Protein AF-A0A1F9C8P0-F1 (afdb_monomer)

Radius of gyration: 31.53 Å; Cα contacts (8 Å, |Δi|>4): 48; chains: 1; bounding box: 41×47×92 Å

pLDDT: mean 84.79, std 10.98, range [48.62, 95.75]

Solvent-accessible surface area (backbone atoms only — not comparable to full-atom values): 6756 Å² total; per-residue (Å²): 133,86,81,82,51,70,71,56,55,52,52,50,54,53,50,53,52,52,52,51,52,51,52,54,48,53,52,58,66,56,61,68,75,69,73,69,83,78,76,74,73,80,77,89,79,79,54,76,66,62,51,60,76,42,73,82,43,87,53,54,44,39,36,50,79,63,54,73,66,61,56,71,72,42,93,73,76,67,88,83,50,42,67,71,67,74,99,42,65,74,63,41,57,66,78,50,72,87,89,54,49,78,48,112

Nearest PDB structures (foldseek):
  5ve4-assembly2_B  TM=7.266E-01  e=3.158E+00  Paraburkholderia phytofirmans PsJN
  3o3w-assembly2_D  TM=7.605E-01  e=4.147E+00  Halalkalibacterium halodurans
  5ve5-assembly3_C  TM=6.689E-01  e=7.151E+00  Paraburkholderia phytofirmans PsJN

Secondary structure (DSSP, 8-state):
-----HHHHHHHHHHHHHHHHHHHHHHHHHHGGG-----PPPPPP--HHHHHHHTT-TTEEEEE---HHHHHH-S---TT-EE--SS-HHHHHTTSPTTPEEE-

Mean predicted aligned error: 12.9 Å

Structure (mmCIF, N/CA/C/O backbone):
data_AF-A0A1F9C8P0-F1
#
_entry.id   AF-A0A1F9C8P0-F1
#
loop_
_atom_site.group_PDB
_atom_site.id
_atom_site.type_symbol
_atom_site.label_atom_id
_atom_site.label_alt_id
_atom_site.label_comp_id
_atom_site.label_asym_id
_atom_site.label_entity_id
_atom_site.label_seq_id
_atom_site.pdbx_PDB_ins_code
_atom_site.Cartn_x
_atom_site.Cartn_y
_atom_site.Cartn_z
_atom_site.occupancy
_atom_site.B_iso_or_equiv
_atom_site.auth_seq_id
_atom_site.auth_comp_id
_atom_site.auth_asym_id
_atom_site.auth_atom_id
_atom_site.pdbx_PDB_model_num
ATOM 1 N N . MET A 1 1 ? 20.797 31.165 -70.997 1.00 48.62 1 MET A N 1
ATOM 2 C CA . MET A 1 1 ? 19.878 30.086 -70.576 1.00 48.62 1 MET A CA 1
ATOM 3 C C . MET A 1 1 ? 20.734 28.859 -70.268 1.00 48.62 1 MET A C 1
ATOM 5 O O . MET A 1 1 ? 21.306 28.300 -71.193 1.00 48.62 1 MET A O 1
ATOM 9 N N . LYS A 1 2 ? 20.985 28.527 -68.989 1.00 60.00 2 LYS A N 1
ATOM 10 C CA . LYS A 1 2 ? 21.803 27.348 -68.639 1.00 60.00 2 LYS A CA 1
ATOM 11 C C . LYS A 1 2 ? 21.011 26.096 -69.023 1.00 60.00 2 LYS A C 1
ATOM 13 O O . LYS A 1 2 ? 19.943 25.868 -68.470 1.00 60.00 2 LYS A O 1
ATOM 18 N N . SER A 1 3 ? 21.520 25.328 -69.983 1.00 63.03 3 SER A N 1
ATOM 19 C CA . SER A 1 3 ? 20.988 24.012 -70.341 1.00 63.03 3 SER A CA 1
ATOM 20 C C . SER A 1 3 ? 21.059 23.103 -69.114 1.00 63.03 3 SER A C 1
ATOM 22 O O . SER A 1 3 ? 22.158 22.758 -68.674 1.00 63.03 3 SER A O 1
ATOM 24 N N . LEU A 1 4 ? 19.910 22.736 -68.540 1.00 64.69 4 LEU A N 1
ATOM 25 C CA . LEU A 1 4 ? 19.868 21.736 -67.478 1.00 64.69 4 LEU A CA 1
ATOM 26 C C . LEU A 1 4 ? 20.264 20.377 -68.060 1.00 64.69 4 LEU A C 1
ATOM 28 O O . LEU A 1 4 ? 19.627 19.859 -68.972 1.00 64.69 4 LEU A O 1
ATOM 32 N N . ASN A 1 5 ? 21.347 19.815 -67.532 1.00 81.75 5 ASN A N 1
ATOM 33 C CA . ASN A 1 5 ? 21.833 18.494 -67.901 1.00 81.75 5 ASN A CA 1
ATOM 34 C C . ASN A 1 5 ? 21.009 17.428 -67.160 1.00 81.75 5 ASN A C 1
ATOM 36 O O . ASN A 1 5 ? 20.946 17.449 -65.930 1.00 81.75 5 ASN A O 1
ATOM 40 N N . ALA A 1 6 ? 20.419 16.482 -67.894 1.00 79.38 6 ALA A N 1
ATOM 41 C CA . ALA A 1 6 ? 19.635 15.379 -67.334 1.00 79.38 6 ALA A CA 1
ATOM 42 C C . ALA A 1 6 ? 20.408 14.577 -66.267 1.00 79.38 6 ALA A C 1
ATOM 44 O O . ALA A 1 6 ? 19.829 14.163 -65.266 1.00 79.38 6 ALA A O 1
ATOM 45 N N . ASN A 1 7 ? 21.729 14.442 -66.412 1.00 81.56 7 ASN A N 1
ATOM 46 C 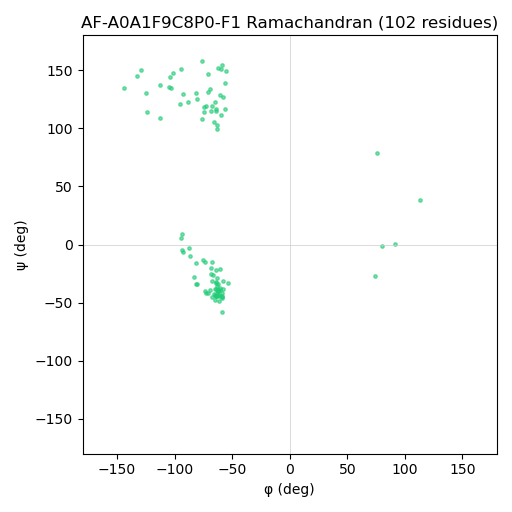CA . ASN A 1 7 ? 22.573 13.749 -65.437 1.00 81.56 7 ASN A CA 1
ATOM 47 C C . ASN A 1 7 ? 22.670 14.503 -64.101 1.00 81.56 7 ASN A C 1
ATOM 49 O O . ASN A 1 7 ? 22.762 13.876 -63.046 1.00 81.56 7 ASN A O 1
ATOM 53 N N . ASN A 1 8 ? 22.604 15.839 -64.127 1.00 82.88 8 ASN A N 1
ATOM 54 C CA . ASN A 1 8 ? 22.603 16.651 -62.909 1.00 82.88 8 ASN A CA 1
ATOM 55 C C . ASN A 1 8 ? 21.260 16.536 -62.180 1.00 82.88 8 ASN A C 1
ATOM 57 O O . ASN A 1 8 ? 21.251 16.343 -60.970 1.00 82.88 8 ASN A O 1
ATOM 61 N N . LEU A 1 9 ? 20.147 16.549 -62.920 1.00 80.25 9 LEU A N 1
ATOM 62 C CA . LEU A 1 9 ? 18.801 16.369 -62.364 1.00 80.25 9 LEU A CA 1
ATOM 63 C C . LEU A 1 9 ? 18.615 14.989 -61.721 1.00 80.25 9 LEU A C 1
ATOM 65 O O . LEU A 1 9 ? 18.061 14.872 -60.627 1.00 80.25 9 LEU A O 1
ATOM 69 N N . LEU A 1 10 ? 19.122 13.933 -62.365 1.00 82.62 10 LEU A N 1
ATOM 70 C CA . LEU A 1 10 ? 19.097 12.585 -61.798 1.00 82.62 10 LEU A CA 1
ATOM 71 C C . LEU A 1 10 ? 19.936 12.509 -60.519 1.00 82.62 10 LEU A C 1
ATOM 73 O O . LEU A 1 10 ? 19.464 11.976 -59.514 1.00 82.62 10 LEU A O 1
ATOM 77 N N . LYS A 1 11 ? 21.136 13.097 -60.517 1.00 82.81 11 LYS A N 1
ATOM 78 C CA . LYS A 1 11 ? 22.008 13.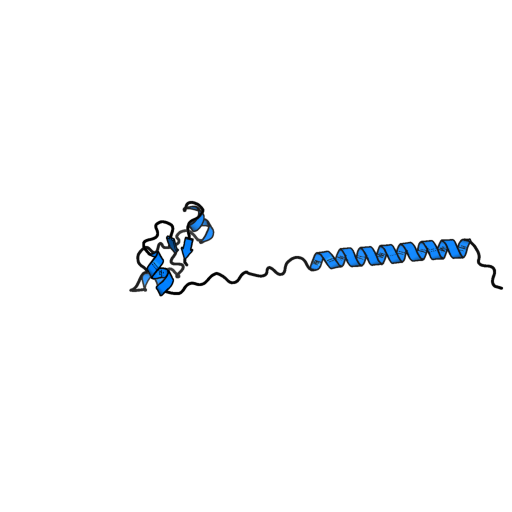145 -59.337 1.00 82.81 11 LYS A CA 1
ATOM 79 C C . LYS A 1 11 ? 21.358 13.900 -58.174 1.00 82.81 11 LYS A C 1
ATOM 81 O O . LYS A 1 11 ? 21.376 13.396 -57.055 1.00 82.81 11 LYS A O 1
ATOM 86 N N . GLU A 1 12 ? 20.734 15.046 -58.436 1.00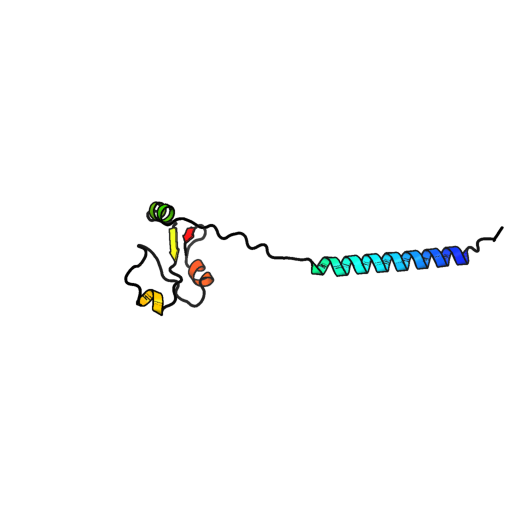 86.06 12 GLU A N 1
ATOM 87 C CA . GLU A 1 12 ? 19.974 15.807 -57.435 1.00 86.06 12 GLU A CA 1
ATOM 88 C C . GLU A 1 12 ? 18.801 14.990 -56.881 1.00 86.06 12 GLU A C 1
ATOM 90 O O . GLU A 1 12 ? 18.635 14.904 -55.667 1.00 86.06 12 GLU A O 1
ATOM 95 N N . SER A 1 13 ? 18.047 14.293 -57.738 1.00 83.62 13 SER A N 1
ATOM 96 C CA . SER A 1 13 ? 16.929 13.446 -57.298 1.00 83.62 13 SER A CA 1
ATOM 97 C C . SER A 1 13 ? 17.368 12.275 -56.405 1.00 83.62 13 SER A C 1
ATOM 99 O O . SER A 1 13 ? 16.672 11.927 -55.451 1.00 83.62 13 SER A O 1
ATOM 101 N N . VAL A 1 14 ? 18.536 11.682 -56.676 1.00 88.12 14 VAL A N 1
ATOM 102 C CA . VAL A 1 14 ? 19.117 10.599 -55.865 1.00 88.12 14 VAL A CA 1
ATOM 103 C C . VAL A 1 14 ? 19.601 11.131 -54.517 1.00 88.12 14 VAL A C 1
ATOM 105 O O . VAL A 1 14 ? 19.355 10.495 -53.491 1.00 88.12 14 VAL A O 1
ATOM 108 N N . ILE A 1 15 ? 20.238 12.307 -54.502 1.00 90.00 15 ILE A N 1
ATOM 109 C CA . ILE A 1 15 ? 20.674 12.972 -53.268 1.00 90.00 15 ILE A CA 1
ATOM 110 C C . ILE A 1 15 ? 19.457 13.284 -52.388 1.00 90.00 15 ILE A C 1
ATOM 112 O O . ILE A 1 15 ? 19.432 12.879 -51.231 1.00 90.00 15 ILE A O 1
ATOM 116 N N . ILE A 1 16 ? 18.401 13.886 -52.946 1.00 90.38 16 ILE A N 1
ATOM 117 C CA . ILE A 1 16 ? 17.177 14.232 -52.202 1.00 90.38 16 ILE A CA 1
ATOM 118 C C . ILE A 1 16 ? 16.526 12.989 -51.574 1.00 90.38 16 ILE A C 1
ATOM 120 O O . ILE A 1 16 ? 16.119 13.026 -50.415 1.00 90.38 16 ILE A O 1
ATOM 124 N N . LYS A 1 17 ? 16.461 11.863 -52.298 1.00 90.19 17 LYS A N 1
ATOM 125 C CA . LYS A 1 17 ? 15.905 10.604 -51.767 1.00 90.19 17 LYS A CA 1
ATOM 126 C C . LYS A 1 17 ? 16.735 10.027 -50.619 1.00 90.19 17 LYS A C 1
ATOM 128 O O . LYS A 1 17 ? 16.160 9.502 -49.668 1.00 90.19 17 LYS A O 1
ATOM 133 N N . LYS A 1 18 ? 18.065 10.129 -50.693 1.00 90.12 18 LYS A N 1
ATOM 134 C CA . LYS A 1 18 ? 18.979 9.672 -49.636 1.00 90.12 18 LYS A CA 1
ATOM 135 C C . LYS A 1 18 ? 18.842 10.517 -48.368 1.00 90.12 18 LYS A C 1
ATOM 137 O O . LYS A 1 18 ? 18.751 9.955 -47.279 1.00 90.12 18 LYS A O 1
ATOM 142 N N . GLU A 1 19 ? 18.796 11.839 -48.508 1.00 90.56 19 GLU A N 1
ATOM 143 C CA . GLU A 1 19 ? 18.603 12.750 -47.373 1.00 90.56 19 GLU A CA 1
ATOM 144 C C . GLU A 1 19 ? 17.227 12.529 -46.728 1.00 90.56 19 GLU A C 1
ATOM 146 O O . GLU A 1 19 ? 17.134 12.371 -45.512 1.00 90.56 19 GLU A O 1
ATOM 151 N N . LEU A 1 20 ? 16.169 12.387 -47.538 1.00 91.31 20 LEU A N 1
ATOM 152 C CA . LEU A 1 20 ? 14.823 12.076 -47.050 1.00 91.31 20 LEU A CA 1
ATOM 153 C C . LEU A 1 20 ? 14.787 10.753 -46.273 1.00 91.31 20 LEU A C 1
ATOM 155 O O . LEU A 1 20 ? 14.227 10.691 -45.181 1.00 91.31 20 LEU A O 1
ATOM 159 N N . PHE A 1 21 ? 15.410 9.701 -46.807 1.00 93.75 21 PHE A N 1
ATOM 160 C CA . PHE A 1 21 ? 15.503 8.410 -46.124 1.00 93.75 21 PHE A CA 1
ATOM 161 C C . PHE A 1 21 ? 16.271 8.515 -44.798 1.00 93.75 21 PHE A C 1
ATOM 163 O O 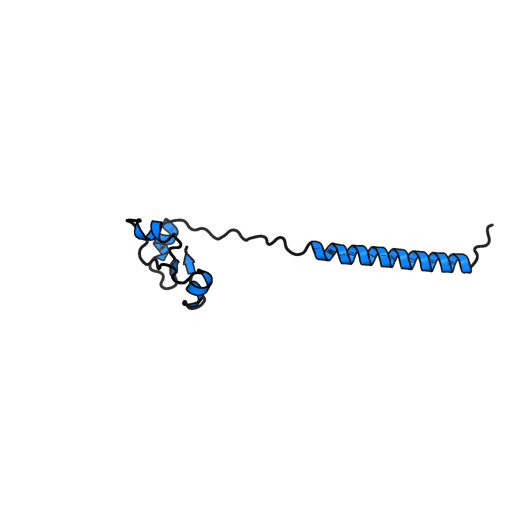. PHE A 1 21 ? 15.867 7.924 -43.799 1.00 93.75 21 PHE A O 1
ATOM 170 N N . THR A 1 22 ? 17.340 9.312 -44.770 1.00 92.56 22 THR A N 1
ATOM 171 C CA . THR A 1 22 ? 18.167 9.525 -43.573 1.00 92.56 22 THR A CA 1
ATOM 172 C C . THR A 1 22 ? 17.384 10.250 -42.477 1.00 92.56 22 THR A C 1
ATOM 174 O O . THR A 1 22 ? 17.416 9.832 -41.320 1.00 92.56 22 THR A O 1
ATOM 177 N N . VAL A 1 23 ? 16.610 11.279 -42.837 1.00 93.69 23 VAL A N 1
ATOM 178 C CA . VAL A 1 23 ? 15.730 12.002 -41.903 1.00 93.69 23 VAL A CA 1
ATOM 179 C C . VAL A 1 23 ? 14.638 11.086 -41.349 1.00 93.69 23 VAL A C 1
ATOM 181 O O . VAL A 1 23 ? 14.410 11.070 -40.141 1.00 93.69 23 VAL A O 1
ATOM 184 N N . LEU A 1 24 ? 13.996 10.277 -42.197 1.00 92.12 24 LEU A N 1
ATOM 185 C CA . LEU A 1 24 ? 12.969 9.327 -41.755 1.00 92.12 24 LEU A CA 1
ATOM 186 C C . LEU A 1 24 ? 13.532 8.279 -40.787 1.00 92.12 24 LEU A C 1
ATOM 188 O O . LEU A 1 24 ? 12.886 7.958 -39.790 1.00 92.12 24 LEU A O 1
ATOM 192 N N . MET A 1 25 ? 14.752 7.790 -41.033 1.00 91.12 25 MET A N 1
ATOM 193 C CA . MET A 1 25 ? 15.430 6.874 -40.114 1.00 91.12 25 MET A CA 1
ATOM 194 C C . MET A 1 25 ? 15.743 7.528 -38.766 1.00 91.12 25 MET A C 1
ATOM 196 O O . MET A 1 25 ? 15.497 6.926 -37.722 1.00 91.12 25 MET A O 1
ATOM 200 N N . ALA A 1 26 ? 16.226 8.772 -38.772 1.00 87.56 26 ALA A N 1
ATOM 201 C CA . ALA A 1 26 ? 16.505 9.520 -37.548 1.00 87.56 26 ALA A CA 1
ATOM 202 C C . ALA A 1 26 ? 15.233 9.763 -36.711 1.00 87.56 26 ALA A C 1
ATOM 204 O O . ALA A 1 26 ? 15.253 9.620 -35.487 1.00 87.56 26 ALA A O 1
ATOM 205 N N . ILE A 1 27 ? 14.103 10.063 -37.358 1.00 87.50 27 ILE A N 1
ATOM 206 C CA . ILE A 1 27 ? 12.807 10.211 -36.679 1.00 87.50 27 ILE A CA 1
ATOM 207 C C . ILE A 1 27 ? 12.372 8.872 -36.068 1.00 87.50 27 ILE A C 1
ATOM 209 O O . ILE A 1 27 ? 12.038 8.812 -34.887 1.00 87.50 27 ILE A O 1
ATOM 213 N N . PHE A 1 28 ? 12.443 7.775 -36.824 1.00 84.94 28 PHE A N 1
ATOM 214 C CA . PHE A 1 28 ? 12.077 6.451 -36.316 1.00 84.94 28 PHE A CA 1
ATOM 215 C C . PHE A 1 28 ? 12.919 6.043 -35.092 1.00 84.94 28 PHE A C 1
ATOM 217 O O . PHE A 1 28 ? 12.369 5.622 -34.074 1.00 84.94 28 PHE A O 1
ATOM 224 N N . LEU A 1 29 ? 14.237 6.265 -35.142 1.00 81.94 29 LEU A N 1
ATOM 225 C CA . LEU A 1 29 ? 15.166 5.962 -34.045 1.00 81.94 29 LEU A CA 1
ATOM 226 C C . LEU A 1 29 ? 14.907 6.792 -32.776 1.00 81.94 29 LEU A C 1
ATOM 228 O O . LEU A 1 29 ? 15.121 6.299 -31.671 1.00 81.94 29 LEU A O 1
ATOM 232 N N . THR A 1 30 ? 14.429 8.031 -32.913 1.00 76.56 30 THR A N 1
ATOM 233 C CA . THR A 1 30 ? 14.150 8.916 -31.767 1.00 76.56 30 THR A CA 1
ATOM 234 C C . THR A 1 30 ? 12.779 8.670 -31.133 1.00 76.56 30 THR A C 1
ATOM 236 O O . THR A 1 30 ? 12.628 8.853 -29.926 1.00 76.56 30 THR A O 1
ATOM 239 N N . THR A 1 31 ? 11.793 8.180 -31.893 1.00 70.88 31 THR A N 1
ATOM 240 C CA . THR A 1 31 ? 10.455 7.861 -31.352 1.00 70.88 31 THR A CA 1
ATOM 241 C C . THR A 1 31 ? 10.438 6.667 -30.389 1.00 70.88 31 THR A C 1
ATOM 243 O O . THR A 1 31 ? 9.590 6.621 -29.500 1.00 70.88 31 THR A O 1
ATOM 246 N N . GLY A 1 32 ? 11.400 5.742 -30.498 1.00 65.00 32 GLY A N 1
ATOM 247 C CA . GLY A 1 32 ? 11.522 4.587 -29.597 1.00 65.00 32 GLY A CA 1
ATOM 248 C C . GLY A 1 32 ? 12.031 4.916 -28.188 1.00 65.00 32 GLY A C 1
ATOM 249 O O . GLY A 1 32 ? 11.876 4.097 -27.290 1.00 65.00 32 GLY A O 1
ATOM 250 N N . LEU A 1 33 ? 12.610 6.105 -27.966 1.00 61.31 33 LEU A N 1
ATOM 251 C CA . LEU A 1 33 ? 13.123 6.518 -26.649 1.00 61.31 33 LEU A CA 1
ATOM 252 C C . LEU A 1 33 ? 12.063 7.167 -25.743 1.00 61.31 33 LEU A C 1
ATOM 254 O O . LEU A 1 33 ? 12.329 7.386 -24.565 1.00 61.31 33 LEU A O 1
ATOM 258 N N . LEU A 1 34 ? 10.873 7.476 -26.266 1.00 60.66 34 LEU A N 1
ATOM 259 C CA . LEU A 1 34 ? 9.794 8.123 -25.505 1.00 60.66 34 LEU A CA 1
ATOM 260 C C . LEU A 1 34 ? 8.792 7.130 -24.897 1.00 60.66 34 LEU A C 1
ATOM 262 O O . LEU A 1 34 ? 7.774 7.543 -24.339 1.00 60.66 34 LEU A O 1
ATOM 266 N N . THR A 1 35 ? 9.034 5.822 -24.996 1.00 61.41 35 THR A N 1
ATOM 267 C CA . THR A 1 35 ? 8.101 4.839 -24.447 1.00 61.41 35 THR A CA 1
ATOM 268 C C . THR A 1 35 ? 8.200 4.789 -22.924 1.00 61.41 35 THR A C 1
ATOM 270 O O . THR A 1 35 ? 9.197 4.342 -22.365 1.00 61.41 35 THR A O 1
ATOM 273 N N . THR A 1 36 ? 7.094 5.202 -22.304 1.00 60.16 36 THR A N 1
ATOM 274 C CA . THR A 1 36 ? 6.654 4.930 -20.929 1.00 60.16 36 THR A CA 1
ATOM 275 C C . THR A 1 36 ? 7.358 5.708 -19.817 1.00 60.16 36 THR A C 1
ATOM 277 O O . THR A 1 36 ? 8.110 5.153 -19.018 1.00 60.16 36 THR A O 1
ATOM 280 N N . PHE A 1 37 ? 6.970 6.972 -19.635 1.00 61.16 37 PHE A N 1
ATOM 281 C CA . PHE A 1 37 ? 6.746 7.417 -18.260 1.00 61.16 37 PHE A CA 1
ATOM 282 C C . PHE A 1 37 ? 5.547 6.620 -17.751 1.00 61.16 37 PHE A C 1
ATOM 284 O O . PHE A 1 37 ? 4.423 6.828 -18.208 1.00 61.16 37 PHE A O 1
ATOM 291 N N . ALA A 1 38 ? 5.792 5.639 -16.885 1.00 61.62 38 ALA A N 1
ATOM 292 C CA . ALA A 1 38 ? 4.719 5.007 -16.140 1.00 61.62 38 ALA A CA 1
ATOM 293 C C . ALA A 1 38 ? 4.096 6.098 -15.260 1.00 61.62 38 ALA A C 1
ATOM 295 O O . ALA A 1 38 ? 4.658 6.472 -14.232 1.00 61.62 38 ALA A O 1
ATOM 296 N N . LEU A 1 39 ? 2.974 6.663 -15.707 1.00 60.22 39 LEU A N 1
ATOM 297 C CA . LEU A 1 39 ? 2.088 7.412 -14.830 1.00 60.22 39 LEU A CA 1
ATOM 298 C C . LEU A 1 39 ? 1.594 6.396 -13.801 1.00 60.22 39 LEU A C 1
ATOM 300 O O . LEU A 1 39 ? 0.787 5.527 -14.127 1.00 60.22 39 LEU A O 1
ATOM 304 N N . SER A 1 40 ? 2.161 6.439 -12.596 1.00 64.50 40 SER A N 1
ATOM 305 C CA . SER A 1 40 ? 1.572 5.729 -11.468 1.00 64.50 40 SER A CA 1
ATOM 306 C C . SER A 1 40 ? 0.218 6.374 -11.234 1.00 64.50 40 SER A C 1
ATOM 308 O O . SER A 1 40 ? 0.154 7.567 -10.949 1.00 64.50 40 SER A O 1
ATOM 310 N N . GLU A 1 41 ? -0.851 5.606 -11.404 1.00 73.19 41 GLU A N 1
ATOM 311 C CA . GLU A 1 41 ? -2.164 6.025 -10.933 1.00 73.19 41 GLU A CA 1
ATOM 312 C C . GLU A 1 41 ? -2.059 6.308 -9.429 1.00 73.19 41 GLU A C 1
ATOM 314 O O . GLU A 1 41 ? -1.349 5.591 -8.708 1.00 73.19 41 GLU A O 1
ATOM 319 N N . ASP A 1 42 ? -2.700 7.385 -8.971 1.00 78.56 42 ASP A N 1
ATOM 320 C CA . ASP A 1 42 ? -2.798 7.658 -7.542 1.00 78.56 42 ASP A CA 1
ATOM 321 C C . ASP A 1 42 ? -3.473 6.457 -6.880 1.00 78.56 42 ASP A C 1
ATOM 323 O O . ASP A 1 42 ? -4.539 6.006 -7.305 1.00 78.56 42 ASP A O 1
ATOM 327 N N . ILE A 1 43 ? -2.831 5.912 -5.847 1.00 79.88 43 ILE A N 1
ATOM 328 C CA . ILE A 1 43 ? -3.368 4.762 -5.126 1.00 79.88 43 ILE A CA 1
ATOM 329 C C . ILE A 1 43 ? -4.668 5.219 -4.451 1.00 79.88 43 ILE A C 1
ATOM 331 O O . ILE A 1 43 ? -4.620 6.167 -3.661 1.00 79.88 43 ILE A O 1
ATOM 335 N N . PRO A 1 44 ? -5.817 4.568 -4.718 1.00 88.62 44 PRO A N 1
ATOM 336 C CA . PRO A 1 44 ? -7.075 4.931 -4.083 1.00 88.62 44 PRO A CA 1
ATOM 337 C C . PRO A 1 44 ? -6.931 4.885 -2.561 1.00 88.62 44 PRO A C 1
ATOM 339 O O . PRO A 1 44 ? -6.661 3.834 -1.980 1.00 88.62 44 PRO A O 1
ATOM 342 N N . MET A 1 45 ? -7.087 6.040 -1.918 1.00 92.06 45 MET A N 1
ATOM 343 C CA . MET A 1 45 ? -7.054 6.155 -0.465 1.00 92.06 45 MET A CA 1
ATOM 344 C C . MET A 1 45 ? -8.467 6.089 0.100 1.00 92.06 45 MET A C 1
ATOM 346 O O . MET A 1 45 ? -9.424 6.527 -0.535 1.00 92.06 45 MET A O 1
ATOM 350 N N . MET A 1 46 ? -8.577 5.593 1.329 1.00 92.00 46 MET A N 1
ATOM 351 C CA . MET A 1 46 ? -9.821 5.603 2.086 1.00 92.00 46 MET A CA 1
ATOM 352 C C . MET A 1 46 ? -9.601 6.190 3.475 1.00 92.00 46 MET A C 1
ATOM 354 O O . MET A 1 46 ? -8.530 6.072 4.075 1.00 92.00 46 MET A O 1
ATOM 358 N N . THR A 1 47 ? -10.639 6.808 4.012 1.00 95.44 47 THR A N 1
ATOM 359 C CA . THR A 1 47 ? -10.659 7.282 5.388 1.00 95.44 47 THR A CA 1
ATOM 360 C C . THR A 1 47 ? -10.872 6.124 6.363 1.00 95.44 47 THR A C 1
ATOM 362 O O . THR A 1 47 ? -11.439 5.077 6.044 1.00 95.44 47 THR A O 1
ATOM 365 N N . LYS A 1 48 ? -10.472 6.334 7.620 1.00 93.38 48 LYS A N 1
ATOM 366 C CA . LYS A 1 48 ? -10.715 5.369 8.702 1.00 93.38 48 LYS A CA 1
ATOM 367 C C . LYS A 1 48 ? -12.201 5.053 8.902 1.00 93.38 48 LYS A C 1
ATOM 369 O O . LYS A 1 48 ? -12.529 3.962 9.355 1.00 93.38 48 LYS A O 1
ATOM 374 N N . ASP A 1 49 ? -13.086 6.011 8.634 1.00 95.75 49 ASP A N 1
ATOM 375 C CA . ASP A 1 49 ? -14.517 5.846 8.874 1.00 95.75 49 ASP A CA 1
ATOM 376 C C . ASP A 1 49 ? -15.175 5.079 7.722 1.00 95.75 49 ASP A C 1
ATOM 378 O O . ASP A 1 49 ? -15.999 4.211 7.989 1.00 95.75 49 ASP A O 1
ATOM 382 N N . GLU A 1 50 ? -14.713 5.262 6.481 1.00 94.94 50 GLU A N 1
ATOM 383 C CA . GLU A 1 50 ? -15.057 4.375 5.359 1.00 94.94 50 GLU A CA 1
ATOM 384 C C . GLU A 1 50 ? -14.572 2.941 5.602 1.00 94.94 50 GLU A C 1
ATOM 386 O O . GLU A 1 50 ? -15.305 1.991 5.355 1.00 94.94 50 GLU A O 1
ATOM 391 N N . LEU A 1 51 ? -13.373 2.745 6.162 1.00 95.31 51 LEU A N 1
ATOM 392 C CA . LEU A 1 51 ? -12.904 1.389 6.471 1.00 95.31 51 LEU A CA 1
ATOM 393 C C . LEU A 1 51 ? -13.788 0.714 7.524 1.00 95.31 51 LEU A C 1
ATOM 395 O O . LEU A 1 51 ? -14.090 -0.473 7.413 1.00 95.31 51 LEU A O 1
ATOM 399 N N . LYS A 1 52 ? -14.245 1.469 8.532 1.00 94.44 52 LYS A N 1
ATOM 400 C CA . LYS A 1 52 ? -15.144 0.945 9.570 1.00 94.44 52 LYS A CA 1
ATOM 401 C C . LYS A 1 52 ? -16.460 0.433 8.997 1.00 94.44 52 LYS A C 1
ATOM 403 O O . LYS A 1 52 ? -16.935 -0.595 9.472 1.00 94.44 52 LYS A O 1
ATOM 408 N N . THR A 1 53 ? -17.036 1.110 8.000 1.00 94.88 53 THR A N 1
ATOM 409 C CA . THR A 1 53 ? -18.293 0.656 7.378 1.00 94.88 53 THR A CA 1
ATOM 410 C C . THR A 1 53 ? -18.112 -0.630 6.571 1.00 94.88 53 THR A C 1
ATOM 412 O O . THR A 1 53 ? -19.079 -1.356 6.364 1.00 94.88 53 THR A O 1
ATOM 415 N N . MET A 1 54 ? -16.880 -0.954 6.168 1.00 94.19 54 MET A N 1
ATOM 416 C CA . MET A 1 54 ? -16.552 -2.159 5.405 1.00 94.19 54 MET A CA 1
ATOM 417 C C . MET A 1 54 ? -16.138 -3.359 6.269 1.00 94.19 54 MET A C 1
ATOM 419 O O . MET A 1 54 ? -15.981 -4.445 5.720 1.00 94.19 54 MET A O 1
ATOM 423 N N . LEU A 1 55 ? -15.971 -3.218 7.591 1.00 94.00 55 LEU A N 1
ATOM 424 C CA . LEU A 1 55 ? -15.445 -4.295 8.455 1.00 94.00 55 LEU A CA 1
ATOM 425 C C . LEU A 1 55 ? -16.293 -5.577 8.466 1.00 94.00 55 LEU A C 1
ATOM 427 O O . LEU A 1 55 ? -15.788 -6.634 8.840 1.00 94.00 55 LEU A O 1
ATOM 431 N N . GLU A 1 56 ? -17.567 -5.491 8.086 1.00 92.00 56 GLU A N 1
ATOM 432 C CA . GLU A 1 56 ? -18.477 -6.639 7.982 1.00 92.00 56 GLU A CA 1
ATOM 433 C C . GLU A 1 56 ? -18.525 -7.245 6.568 1.00 92.00 56 GLU A C 1
ATOM 435 O O . GLU A 1 56 ? -19.164 -8.275 6.359 1.00 92.00 56 GLU A O 1
ATOM 440 N N . ASN A 1 57 ? -17.847 -6.635 5.590 1.00 94.12 57 ASN A N 1
ATOM 441 C CA . ASN A 1 57 ? -17.803 -7.133 4.223 1.00 94.12 57 ASN A CA 1
ATOM 442 C C . ASN A 1 57 ? -16.916 -8.393 4.145 1.00 94.12 57 ASN A C 1
ATOM 444 O O . ASN A 1 57 ? -15.712 -8.297 4.394 1.00 94.12 57 ASN A O 1
ATOM 448 N N . PRO A 1 58 ? -17.453 -9.561 3.744 1.00 92.44 58 PRO A N 1
ATOM 449 C CA . PRO A 1 58 ? -16.660 -10.786 3.626 1.00 92.44 58 PRO A CA 1
ATOM 450 C C . PRO A 1 58 ? -15.563 -10.693 2.556 1.00 92.44 58 PRO A C 1
ATOM 452 O O . PRO A 1 58 ? -14.589 -11.446 2.600 1.00 92.44 58 PRO A O 1
ATOM 455 N N . ASP A 1 59 ? -15.696 -9.786 1.588 1.00 94.62 59 ASP A N 1
ATOM 456 C CA . ASP A 1 59 ? -14.731 -9.583 0.509 1.00 94.62 59 ASP A CA 1
ATOM 457 C C . ASP A 1 59 ? -13.608 -8.602 0.860 1.00 94.62 59 ASP A C 1
ATOM 459 O O . ASP A 1 59 ? -12.682 -8.437 0.062 1.00 94.62 59 ASP A O 1
ATOM 463 N N . LEU A 1 60 ? -13.644 -8.003 2.056 1.00 95.06 60 LEU A N 1
ATOM 464 C CA . LEU A 1 60 ? -12.577 -7.154 2.571 1.00 95.06 60 LEU A CA 1
ATOM 465 C C . LEU A 1 60 ? -11.443 -7.996 3.173 1.00 95.06 60 LEU A C 1
ATOM 467 O O . LEU A 1 60 ? -11.656 -8.842 4.040 1.00 95.06 60 LEU A O 1
ATOM 471 N N . VAL A 1 61 ? -10.212 -7.694 2.766 1.00 94.88 61 VAL A N 1
ATOM 472 C CA . VAL A 1 61 ? -8.985 -8.231 3.357 1.00 94.88 61 VAL A CA 1
ATOM 473 C C . VAL A 1 61 ? -8.113 -7.063 3.805 1.00 94.88 61 VAL A C 1
ATOM 475 O O . VAL A 1 61 ? -7.613 -6.296 2.985 1.00 94.88 61 VAL A O 1
ATOM 478 N N . ILE A 1 62 ? -7.917 -6.935 5.117 1.00 94.88 62 ILE A N 1
ATOM 479 C CA . ILE A 1 62 ? -7.044 -5.911 5.700 1.00 94.88 62 ILE A CA 1
ATOM 480 C C . ILE A 1 62 ? -5.672 -6.537 5.926 1.00 94.88 62 ILE A C 1
ATOM 482 O O . ILE A 1 62 ? -5.560 -7.520 6.656 1.00 94.88 62 ILE A O 1
ATOM 486 N N . VAL A 1 63 ? -4.636 -5.981 5.311 1.00 93.38 63 VAL A N 1
ATOM 487 C CA . VAL A 1 63 ? -3.276 -6.516 5.328 1.00 93.38 63 VAL A CA 1
ATOM 488 C C . VAL A 1 63 ? -2.375 -5.579 6.109 1.00 93.38 63 VAL A C 1
ATOM 490 O O . VAL A 1 63 ? -2.019 -4.516 5.633 1.00 93.38 63 VAL A O 1
ATOM 493 N N . ASP A 1 64 ? -1.946 -5.990 7.296 1.00 91.31 64 ASP A N 1
ATOM 494 C CA . ASP A 1 64 ? -0.998 -5.206 8.083 1.00 91.31 64 ASP A CA 1
ATOM 495 C C . ASP A 1 64 ? 0.418 -5.352 7.501 1.00 91.31 64 ASP A C 1
ATOM 497 O O . ASP A 1 64 ? 1.043 -6.417 7.603 1.00 91.31 64 ASP A O 1
ATOM 501 N N . VAL A 1 65 ? 0.908 -4.283 6.865 1.00 90.69 65 VAL A N 1
ATOM 502 C CA . VAL A 1 65 ? 2.226 -4.229 6.206 1.00 90.69 65 VAL A CA 1
ATOM 503 C C . VAL A 1 65 ? 3.343 -3.684 7.101 1.00 90.69 65 VAL A C 1
ATOM 505 O O . VAL A 1 65 ? 4.454 -3.447 6.623 1.00 90.69 65 VAL A O 1
ATOM 508 N N . ARG A 1 66 ? 3.088 -3.489 8.405 1.00 89.62 66 ARG A N 1
ATOM 509 C CA . ARG A 1 66 ? 4.112 -3.011 9.345 1.00 89.62 66 ARG A CA 1
ATOM 510 C C . ARG A 1 66 ? 5.306 -3.963 9.423 1.00 89.62 66 ARG A C 1
ATOM 512 O O . ARG A 1 66 ? 5.185 -5.189 9.297 1.00 89.62 66 ARG A O 1
ATOM 519 N N . LEU A 1 67 ? 6.476 -3.393 9.719 1.00 88.44 67 LEU A N 1
ATOM 520 C CA . LEU A 1 67 ? 7.671 -4.170 10.041 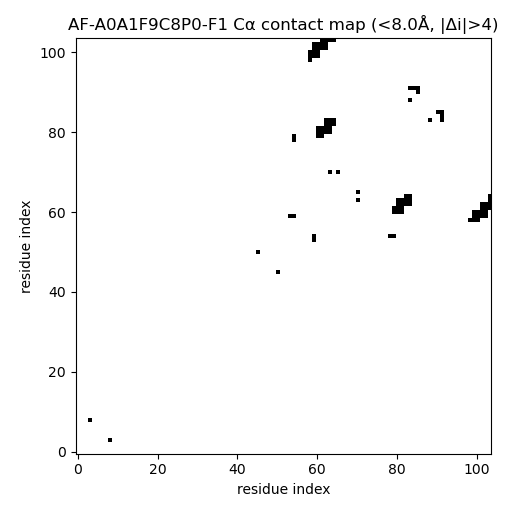1.00 88.44 67 LEU A CA 1
ATOM 521 C C . LEU A 1 67 ? 7.420 -5.063 11.261 1.00 88.44 67 LEU A C 1
ATOM 523 O O . LEU A 1 67 ? 6.589 -4.772 12.119 1.00 88.44 67 LEU A O 1
ATOM 527 N N . ILE A 1 68 ? 8.168 -6.167 11.360 1.00 87.88 68 ILE A N 1
ATOM 528 C CA . ILE A 1 68 ? 7.963 -7.140 12.441 1.00 87.88 68 ILE A CA 1
ATOM 529 C C . ILE A 1 68 ? 8.099 -6.538 13.832 1.00 87.88 68 ILE A C 1
ATOM 531 O O . ILE A 1 68 ? 7.307 -6.898 14.696 1.00 87.88 68 ILE A O 1
ATOM 535 N N . GLY A 1 69 ? 9.046 -5.618 14.021 1.00 89.50 69 GLY A N 1
ATOM 536 C CA . GLY A 1 69 ? 9.203 -4.891 15.276 1.00 89.50 69 GLY A CA 1
ATOM 537 C C . GLY A 1 69 ? 7.933 -4.121 15.622 1.00 89.50 69 GLY A C 1
ATOM 538 O O . GLY A 1 69 ? 7.315 -4.416 16.637 1.00 89.50 69 GLY A O 1
ATOM 539 N N . ASP A 1 70 ? 7.500 -3.230 14.729 1.00 89.75 70 ASP A N 1
ATOM 540 C CA . ASP A 1 70 ? 6.349 -2.333 14.928 1.00 89.75 70 ASP A CA 1
ATOM 541 C C . ASP A 1 70 ? 5.014 -3.071 15.079 1.00 89.75 70 ASP A C 1
ATOM 543 O O . ASP A 1 70 ? 4.115 -2.636 15.800 1.00 89.75 70 ASP A O 1
ATOM 547 N N . TYR A 1 71 ? 4.862 -4.207 14.396 1.00 90.06 71 TYR A N 1
ATOM 548 C CA . TYR A 1 71 ? 3.688 -5.058 14.554 1.00 90.06 71 TYR A CA 1
ATOM 549 C C . TYR A 1 71 ? 3.646 -5.738 15.929 1.00 90.06 71 TYR A C 1
ATOM 551 O O . TYR A 1 71 ? 2.569 -5.906 16.503 1.00 90.06 71 TYR A O 1
ATOM 559 N N . MET A 1 72 ? 4.802 -6.185 16.434 1.00 89.25 72 MET A N 1
ATOM 560 C CA . MET A 1 72 ? 4.891 -6.897 17.713 1.00 89.25 72 MET A CA 1
ATOM 561 C C . MET A 1 72 ? 4.869 -5.947 18.910 1.00 89.25 72 MET A C 1
ATOM 563 O O . MET A 1 72 ? 4.317 -6.312 19.942 1.00 89.25 72 MET A O 1
ATOM 567 N N . SER A 1 73 ? 5.446 -4.751 18.775 1.00 92.94 73 SER A N 1
ATOM 568 C CA . SER A 1 73 ? 5.442 -3.718 19.816 1.00 92.94 73 SER A CA 1
ATOM 569 C C . SER A 1 73 ? 4.147 -2.906 19.864 1.00 92.94 73 SER A C 1
ATOM 571 O O . SER A 1 73 ? 3.907 -2.209 20.843 1.00 92.94 73 SER A O 1
ATOM 573 N N . GLY A 1 74 ? 3.318 -2.965 18.819 1.00 86.62 74 GLY A N 1
ATOM 574 C CA . GLY A 1 74 ? 2.060 -2.233 18.765 1.00 86.62 74 GLY A CA 1
ATOM 575 C C . GLY A 1 74 ? 0.973 -2.851 19.645 1.00 86.62 74 GLY A C 1
ATOM 576 O O . GLY A 1 74 ? 0.501 -3.955 19.369 1.00 86.62 74 GLY A O 1
ATOM 577 N N . ASP A 1 75 ? 0.500 -2.085 20.628 1.00 86.38 75 ASP A N 1
ATOM 578 C CA . ASP A 1 75 ? -0.598 -2.483 21.524 1.00 86.38 75 ASP A CA 1
ATOM 579 C C . ASP A 1 75 ? -1.947 -2.622 20.799 1.00 86.38 75 ASP A C 1
ATOM 581 O O . ASP A 1 75 ? -2.829 -3.371 21.223 1.00 86.38 75 ASP A O 1
ATOM 585 N N . LEU A 1 76 ? -2.117 -1.899 19.688 1.00 90.56 76 LEU A N 1
ATOM 586 C CA . LEU A 1 76 ? -3.359 -1.847 18.923 1.00 90.56 76 LEU A CA 1
ATOM 587 C C . LEU A 1 76 ? -3.201 -2.505 17.549 1.00 90.56 76 LEU A C 1
ATOM 589 O O . LEU A 1 76 ? -2.216 -2.308 16.828 1.00 90.56 76 LEU A O 1
ATOM 593 N N . LYS A 1 77 ? -4.221 -3.282 17.176 1.00 89.62 77 LYS A N 1
ATOM 594 C CA . LYS A 1 77 ? -4.346 -3.961 15.881 1.00 89.62 77 LYS A CA 1
ATOM 595 C C . LYS A 1 77 ? -5.743 -3.731 15.324 1.00 89.62 77 LYS A C 1
ATOM 597 O O . LYS A 1 77 ? -6.714 -3.678 16.079 1.00 89.62 77 LYS A O 1
ATOM 602 N N . ILE A 1 78 ? -5.845 -3.602 14.005 1.00 90.44 78 ILE A N 1
ATOM 603 C CA . ILE A 1 78 ? -7.140 -3.475 13.336 1.00 90.44 78 ILE A CA 1
ATOM 604 C C . ILE A 1 78 ? -7.851 -4.832 13.408 1.00 90.44 78 ILE A C 1
ATOM 606 O O . ILE A 1 78 ? -7.263 -5.877 13.123 1.00 90.44 78 ILE A O 1
ATOM 610 N N . LYS A 1 79 ? -9.122 -4.827 13.817 1.00 89.38 79 LYS A N 1
ATOM 611 C CA . LYS A 1 79 ? -9.932 -6.046 13.913 1.00 89.38 79 LYS A CA 1
ATOM 612 C C . LYS A 1 79 ? -10.042 -6.704 12.534 1.00 89.38 79 LYS A C 1
ATOM 614 O O . LYS A 1 79 ? -10.427 -6.048 11.576 1.00 89.38 79 LYS A O 1
ATOM 619 N N . GLY A 1 80 ? -9.728 -7.996 12.457 1.00 89.69 80 GLY A N 1
ATOM 620 C CA . GLY A 1 80 ? -9.776 -8.761 11.205 1.00 89.69 80 GLY A CA 1
ATOM 621 C C . GLY A 1 80 ? -8.562 -8.573 10.292 1.00 89.69 80 GLY A C 1
ATOM 622 O O . GLY A 1 8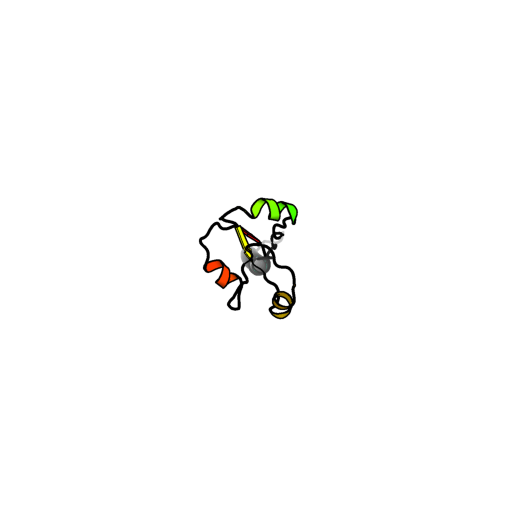0 ? -8.500 -9.224 9.253 1.00 89.69 80 GLY A O 1
ATOM 623 N N . ALA A 1 81 ? -7.584 -7.742 10.673 1.00 92.69 81 ALA A N 1
ATOM 624 C CA . ALA A 1 81 ? -6.359 -7.604 9.901 1.00 92.69 81 ALA A CA 1
ATOM 625 C C . ALA A 1 81 ? -5.496 -8.864 9.976 1.00 92.69 81 ALA A C 1
ATOM 627 O O . ALA A 1 81 ? -5.249 -9.427 11.046 1.00 92.69 81 ALA A O 1
ATOM 628 N N . VAL A 1 82 ? -5.017 -9.276 8.810 1.00 91.50 82 VAL A N 1
ATOM 629 C CA . VAL A 1 82 ? -4.075 -10.370 8.620 1.00 91.50 82 VAL A CA 1
ATOM 630 C C . VAL A 1 82 ? -2.705 -9.790 8.331 1.00 91.50 82 VAL A C 1
ATOM 632 O O . VAL A 1 82 ? -2.561 -8.766 7.669 1.00 91.50 82 VAL A O 1
ATOM 635 N N . ARG A 1 83 ? -1.667 -10.449 8.826 1.00 89.00 83 ARG A N 1
ATOM 636 C CA . ARG A 1 83 ? -0.301 -10.034 8.543 1.00 89.00 83 ARG A CA 1
ATOM 637 C C . ARG A 1 83 ? 0.225 -10.782 7.330 1.00 89.00 83 ARG A C 1
ATOM 639 O O . ARG A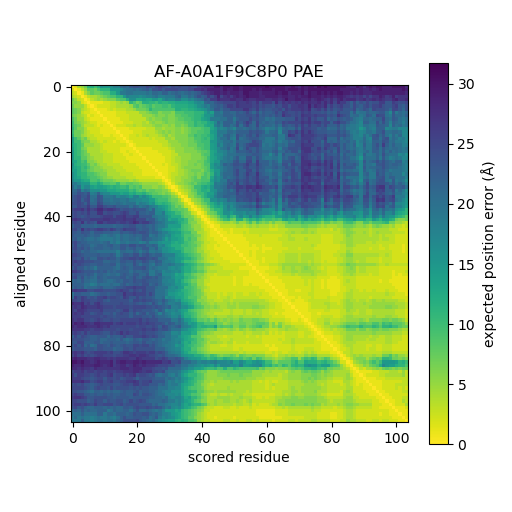 1 83 ? 0.175 -12.011 7.307 1.00 89.00 83 ARG A O 1
ATOM 646 N N . ALA A 1 84 ? 0.786 -10.058 6.365 1.00 83.44 84 ALA A N 1
ATOM 647 C CA . ALA A 1 84 ? 1.451 -10.690 5.233 1.00 83.44 84 ALA A CA 1
ATOM 648 C C . ALA A 1 84 ? 2.681 -11.481 5.721 1.00 83.44 84 ALA A C 1
ATOM 650 O O . ALA A 1 84 ? 3.642 -10.914 6.244 1.00 83.44 84 ALA A O 1
ATOM 651 N N . MET A 1 85 ? 2.650 -12.805 5.563 1.00 71.56 85 MET A N 1
ATOM 652 C CA . MET A 1 85 ? 3.789 -13.694 5.811 1.00 71.56 85 MET A CA 1
ATOM 653 C C . MET A 1 85 ? 4.376 -14.132 4.464 1.00 71.56 85 MET A C 1
ATOM 655 O O . MET A 1 85 ? 3.621 -14.494 3.568 1.00 71.56 85 MET A O 1
ATOM 659 N N . GLY A 1 86 ? 5.707 -14.125 4.314 1.00 63.03 86 GLY A N 1
ATOM 660 C CA . GLY A 1 86 ? 6.363 -14.712 3.131 1.00 63.03 86 GLY A CA 1
ATOM 661 C C . GLY A 1 86 ? 7.090 -13.754 2.179 1.00 63.03 86 GLY A C 1
ATOM 662 O O . GLY A 1 86 ? 7.060 -13.955 0.970 1.00 63.03 86 GLY A O 1
ATOM 663 N N . GLY A 1 87 ? 7.776 -12.733 2.698 1.00 65.56 87 GLY A N 1
ATOM 664 C CA . GLY A 1 87 ? 8.799 -11.970 1.961 1.00 65.56 87 GLY A CA 1
ATOM 665 C C . GLY A 1 87 ? 8.293 -10.990 0.894 1.00 65.56 87 GLY A C 1
ATOM 666 O O . GLY A 1 87 ? 8.960 -9.989 0.657 1.00 65.56 87 GLY A O 1
ATOM 667 N N . THR A 1 88 ? 7.118 -11.210 0.290 1.00 77.94 88 THR A N 1
ATOM 668 C CA . THR A 1 88 ? 6.492 -10.276 -0.664 1.00 77.94 88 THR A CA 1
ATOM 669 C C . THR A 1 88 ? 4.964 -10.252 -0.535 1.00 77.94 88 THR A C 1
ATOM 671 O O . THR A 1 88 ? 4.307 -11.291 -0.483 1.00 77.94 88 THR A O 1
ATOM 674 N N . ILE A 1 89 ? 4.379 -9.048 -0.531 1.00 82.81 89 ILE A N 1
ATOM 675 C CA . ILE A 1 89 ? 2.919 -8.835 -0.470 1.00 82.81 89 ILE A CA 1
ATOM 676 C C . ILE A 1 89 ? 2.215 -9.482 -1.673 1.00 82.81 89 ILE A C 1
ATOM 678 O O . ILE A 1 89 ? 1.154 -10.081 -1.525 1.00 82.81 89 ILE A O 1
ATOM 682 N N . GLY A 1 90 ? 2.834 -9.435 -2.856 1.00 83.88 90 GLY A N 1
ATOM 683 C CA . GLY A 1 90 ? 2.258 -10.008 -4.073 1.00 83.88 90 GLY A CA 1
ATOM 684 C C . GLY A 1 90 ? 2.037 -11.523 -4.005 1.00 83.88 90 GLY A C 1
ATOM 685 O O . GLY A 1 90 ? 1.057 -12.016 -4.558 1.00 83.88 90 GLY A O 1
ATOM 686 N N . VAL A 1 91 ? 2.901 -12.273 -3.311 1.00 86.06 91 VAL A N 1
ATOM 687 C CA . VAL A 1 91 ? 2.703 -13.719 -3.096 1.00 86.06 91 VAL A CA 1
ATOM 688 C C . VAL A 1 91 ? 1.600 -13.962 -2.070 1.00 86.06 91 VAL A C 1
ATOM 690 O O . VAL A 1 91 ? 0.758 -14.832 -2.270 1.00 86.06 91 VAL A O 1
ATOM 693 N N . PHE A 1 92 ? 1.552 -13.154 -1.010 1.00 87.88 92 PHE A N 1
ATOM 694 C CA . PHE A 1 92 ? 0.491 -13.235 -0.009 1.00 87.88 92 PHE A CA 1
ATOM 695 C C . PHE A 1 92 ? -0.899 -13.032 -0.631 1.00 87.88 92 PHE A C 1
ATOM 697 O O . PHE A 1 92 ? -1.806 -13.829 -0.395 1.00 87.88 92 PHE A O 1
ATOM 704 N N . MET A 1 93 ? -1.060 -12.029 -1.497 1.00 87.75 93 MET A N 1
ATOM 705 C CA . MET A 1 93 ? -2.340 -11.740 -2.154 1.00 87.75 93 MET A CA 1
ATOM 706 C C . MET A 1 93 ? -2.833 -12.878 -3.059 1.00 87.75 93 MET A C 1
ATOM 708 O O . MET A 1 93 ? -4.039 -13.059 -3.197 1.00 87.75 93 MET A O 1
ATOM 712 N N . GLN A 1 94 ? -1.931 -13.683 -3.634 1.00 89.69 94 GLN A N 1
ATOM 713 C CA . GLN A 1 94 ? -2.298 -14.833 -4.475 1.00 89.69 94 GLN A CA 1
ATOM 714 C C . GLN A 1 94 ? -2.993 -15.961 -3.698 1.00 89.69 94 GLN A C 1
ATOM 716 O O . GLN A 1 94 ? -3.605 -16.833 -4.311 1.00 89.69 94 GLN A O 1
ATOM 721 N N . THR A 1 95 ? -2.923 -15.952 -2.364 1.00 90.31 95 THR A N 1
ATOM 722 C CA . THR A 1 95 ? -3.611 -16.939 -1.513 1.00 90.31 95 THR A CA 1
ATOM 723 C C . THR A 1 95 ? -5.118 -16.688 -1.406 1.00 90.31 95 THR A C 1
ATOM 725 O O . THR A 1 95 ? -5.858 -17.569 -0.969 1.00 90.31 95 THR A O 1
ATOM 728 N N . TYR A 1 96 ? -5.586 -15.512 -1.832 1.00 90.75 96 TYR A N 1
ATOM 729 C CA . TYR A 1 96 ? -6.994 -15.138 -1.821 1.00 90.75 96 TYR A CA 1
ATOM 730 C C . TYR A 1 96 ? -7.618 -15.277 -3.219 1.00 90.75 96 TYR A C 1
ATOM 732 O O . TYR A 1 96 ? -6.952 -15.028 -4.228 1.00 90.75 96 TYR A O 1
ATOM 740 N N . PRO A 1 97 ? -8.919 -15.618 -3.310 1.00 92.31 97 PRO A N 1
ATOM 741 C CA . PRO A 1 97 ? -9.652 -15.551 -4.568 1.00 92.31 97 PRO A CA 1
ATOM 742 C C . PRO A 1 97 ? -9.578 -14.152 -5.190 1.00 92.31 97 PRO A C 1
ATOM 744 O O . PRO A 1 97 ? -9.535 -1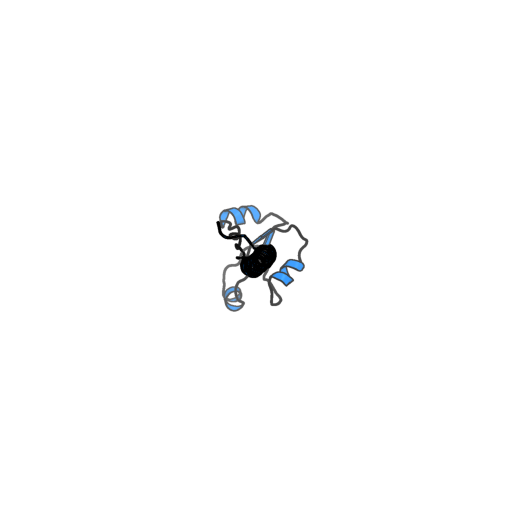3.144 -4.484 1.00 92.31 97 PRO A O 1
ATOM 747 N N . LYS A 1 98 ? -9.616 -14.078 -6.523 1.00 90.50 98 LYS A N 1
ATOM 748 C CA . LYS A 1 98 ? -9.698 -12.793 -7.234 1.00 90.50 98 LYS A CA 1
ATOM 749 C C . LYS A 1 98 ? -10.998 -12.059 -6.878 1.00 90.50 98 LYS A C 1
ATOM 751 O O . LYS A 1 98 ? -12.005 -12.695 -6.587 1.00 90.50 98 LYS A O 1
ATOM 756 N N . GLY A 1 99 ? -10.973 -10.728 -6.954 1.00 90.19 99 GLY A N 1
ATOM 757 C CA . GLY A 1 99 ? -12.143 -9.875 -6.701 1.00 90.19 99 GLY A CA 1
ATOM 758 C C . GLY A 1 99 ? -12.305 -9.402 -5.253 1.00 90.19 99 GLY A C 1
ATOM 759 O O . GLY A 1 99 ? -13.238 -8.660 -4.974 1.00 90.19 99 GLY A O 1
ATOM 760 N N . ARG A 1 100 ? -11.399 -9.783 -4.343 1.00 92.12 100 ARG A N 1
ATOM 761 C CA . ARG A 1 100 ? -11.349 -9.234 -2.979 1.00 92.12 100 ARG A CA 1
ATOM 762 C C . ARG A 1 100 ? -10.852 -7.788 -2.982 1.00 92.12 100 ARG A C 1
ATOM 764 O O . ARG A 1 100 ? -9.979 -7.433 -3.778 1.00 92.12 100 ARG A O 1
ATOM 771 N N . THR A 1 101 ? -11.356 -6.985 -2.052 1.00 93.69 101 THR A N 1
ATOM 772 C CA . THR A 1 101 ? -10.845 -5.638 -1.781 1.00 93.69 101 THR A CA 1
ATOM 773 C C . THR A 1 101 ? -9.730 -5.725 -0.750 1.00 93.69 101 THR A C 1
ATOM 775 O O . THR A 1 101 ? -9.948 -6.211 0.358 1.00 93.69 101 THR A O 1
ATOM 778 N N . PHE A 1 102 ? -8.543 -5.236 -1.104 1.00 93.69 102 PHE A N 1
ATOM 779 C CA . PHE A 1 102 ? -7.397 -5.191 -0.200 1.00 93.69 102 PHE A CA 1
ATOM 780 C C . PHE A 1 102 ? -7.181 -3.780 0.331 1.00 93.69 102 PHE A C 1
ATOM 782 O O . PHE A 1 102 ? -7.191 -2.820 -0.436 1.00 93.69 102 PHE A O 1
ATOM 789 N N . VAL A 1 103 ? -6.949 -3.680 1.637 1.00 93.75 103 VAL A N 1
ATOM 790 C CA . VAL A 1 103 ? -6.566 -2.446 2.331 1.00 93.75 103 VAL A CA 1
ATOM 791 C C . VAL A 1 103 ? -5.273 -2.734 3.084 1.00 93.75 103 VAL A C 1
ATOM 793 O O . VAL A 1 103 ? -5.202 -3.756 3.765 1.00 93.75 103 VAL A O 1
ATOM 796 N N . PHE A 1 104 ? -4.263 -1.879 2.935 1.00 91.12 104 PHE A N 1
ATOM 797 C CA . PHE A 1 104 ? -2.908 -2.077 3.466 1.00 91.12 104 PHE A CA 1
ATOM 798 C C . PHE A 1 104 ? -2.578 -1.072 4.572 1.00 91.12 104 PHE A C 1
ATO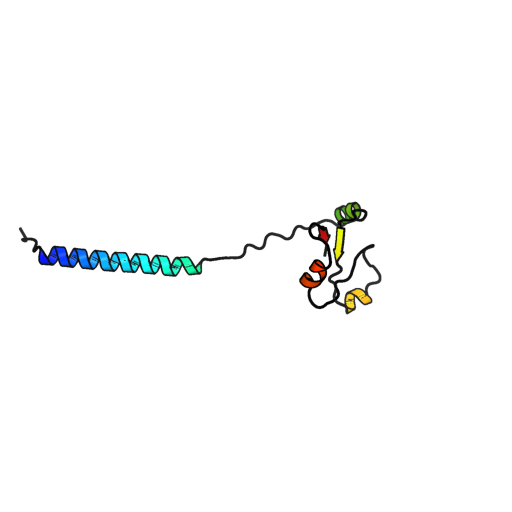M 800 O O . PHE A 1 104 ? -3.087 0.068 4.483 1.00 91.12 104 PHE A O 1
#

Sequence (104 aa):
MKSLNANNLLKESVIIKKELFTVLMAIFLTTGLLTTFALSEDIPMMTKDELKTMLENPDLVIVDVRLIGDYMSGDLKIKGAVRAMGGTIGVFMQTYPKGRTFVF

Foldseek 3Di:
DDPDDPVVVVVVVVVVVVVVVVVVVVVVVVVVVPPDPPPDDDDDDDDPVVVVVCPPPPLEAEEDADDPVCVVPDPDDDPRYDYDPDPDPVVSPVVDDPPGDYHD